Protein AF-A0ABD5DD85-F1 (afdb_monomer_lite)

Foldseek 3Di:
DQDDDPPPVVLCVLCVPPDPLLSLLLVLLLVVCRVVVDAAAPPLVSSCVSSVPDDPVSSVSNVVSLVPQWDQDPGHTDGPVSNVSSVVVVVD

Sequence (92 aa):
MYKYLHHISDFMVATAHLSPVEECFYRRALDFYSLNEKPLPKETQSVFRRLRANTQEERDAVLIVLQEFFVEEEDGFHNKRCDSEIAAYQKV

Radius of gyration: 12.93 Å; chains: 1; bounding box: 28×28×32 Å

Organism: Acinetobacter baumannii (NCBI:txid470)

pLDDT: mean 87.66, std 10.58, range [51.31, 97.25]

Secondary structure (DSSP, 8-state):
-------HHHHHHHHTTS-HHHHHHHHHHHHHHHHHTSPBPS-HHHHHHHHT--SHHHHHHHHHHHHHH-EEETTEEE-HHHHHHHHHHHT-

Structure (mmCIF, N/CA/C/O backbone):
data_AF-A0ABD5DD85-F1
#
_entry.id   AF-A0ABD5DD85-F1
#
loop_
_atom_site.group_PDB
_atom_site.id
_atom_site.type_symbol
_atom_site.label_atom_id
_atom_site.label_alt_id
_atom_site.label_comp_id
_atom_site.label_asym_id
_atom_site.label_entity_id
_atom_site.label_seq_id
_atom_site.pdbx_PDB_ins_code
_atom_site.Cartn_x
_atom_site.Cartn_y
_atom_site.Cartn_z
_atom_site.occupancy
_atom_site.B_iso_or_equiv
_atom_site.auth_seq_id
_atom_site.auth_comp_id
_atom_site.auth_asym_id
_atom_site.auth_atom_id
_atom_site.pdbx_PDB_model_num
ATOM 1 N N . MET A 1 1 ? 18.248 -11.712 -4.240 1.00 52.53 1 MET A N 1
ATOM 2 C CA . MET A 1 1 ? 17.825 -10.669 -3.283 1.00 52.53 1 MET A CA 1
ATOM 3 C C . MET A 1 1 ? 17.498 -9.442 -4.103 1.00 52.53 1 MET A C 1
ATOM 5 O O . MET A 1 1 ? 18.414 -8.726 -4.504 1.00 52.53 1 MET A O 1
ATOM 9 N N . TYR A 1 2 ? 16.214 -9.272 -4.416 1.00 55.84 2 TYR A N 1
ATOM 10 C CA . TYR A 1 2 ? 15.692 -8.079 -5.066 1.00 55.84 2 TYR A CA 1
ATOM 11 C C . TYR A 1 2 ? 16.144 -6.827 -4.293 1.00 55.84 2 TYR A C 1
ATOM 13 O O . TYR A 1 2 ? 16.014 -6.754 -3.068 1.00 55.84 2 TYR A O 1
ATOM 21 N N . LYS A 1 3 ? 16.770 -5.868 -4.984 1.00 56.56 3 LYS A N 1
ATOM 22 C CA . LYS A 1 3 ? 17.193 -4.598 -4.380 1.00 56.56 3 LYS A CA 1
ATOM 23 C C . LYS A 1 3 ? 16.021 -3.631 -4.488 1.00 56.56 3 LYS A C 1
ATOM 25 O O . LYS A 1 3 ? 15.813 -3.051 -5.546 1.00 56.56 3 LYS A O 1
ATOM 30 N N . TYR A 1 4 ? 15.298 -3.448 -3.387 1.00 61.91 4 TYR A N 1
ATOM 31 C CA . TYR A 1 4 ? 14.315 -2.377 -3.268 1.00 61.91 4 TYR A CA 1
ATOM 32 C C . TYR A 1 4 ? 15.009 -1.028 -3.494 1.00 61.91 4 TYR A C 1
ATOM 34 O O . TYR A 1 4 ? 15.807 -0.574 -2.667 1.00 61.91 4 TYR A O 1
ATOM 42 N N . LEU A 1 5 ? 14.747 -0.412 -4.644 1.00 67.88 5 LEU A N 1
ATOM 43 C CA . LEU A 1 5 ? 15.158 0.953 -4.927 1.00 67.88 5 LEU A CA 1
ATOM 44 C C . LEU A 1 5 ? 14.073 1.867 -4.374 1.00 67.88 5 LEU A C 1
ATOM 46 O O . LEU A 1 5 ? 12.948 1.893 -4.862 1.00 67.88 5 LEU A O 1
ATOM 50 N N . HIS A 1 6 ? 14.398 2.612 -3.321 1.00 69.69 6 HIS A N 1
ATOM 51 C CA . HIS A 1 6 ? 13.472 3.608 -2.804 1.00 69.69 6 HIS A CA 1
ATOM 52 C C . HIS A 1 6 ? 13.586 4.878 -3.647 1.00 69.69 6 HIS A C 1
ATOM 54 O O . HIS A 1 6 ? 14.510 5.673 -3.480 1.00 69.69 6 HIS A O 1
ATOM 60 N N . HIS A 1 7 ? 12.660 5.058 -4.587 1.00 78.88 7 HIS A N 1
ATOM 61 C CA . HIS A 1 7 ? 12.584 6.270 -5.399 1.00 78.88 7 HIS A CA 1
ATOM 62 C C . HIS A 1 7 ? 11.927 7.383 -4.582 1.00 78.88 7 HIS A C 1
ATOM 64 O O . HIS A 1 7 ? 10.720 7.600 -4.662 1.00 78.88 7 HIS A O 1
ATOM 70 N N . ILE A 1 8 ? 12.737 8.060 -3.762 1.00 82.06 8 ILE A N 1
ATOM 71 C CA . ILE A 1 8 ? 12.278 9.062 -2.788 1.00 82.06 8 ILE A CA 1
ATOM 72 C C . ILE A 1 8 ? 11.401 10.130 -3.451 1.00 82.06 8 ILE A C 1
ATOM 74 O O . ILE A 1 8 ? 10.345 10.450 -2.921 1.00 82.06 8 ILE A O 1
ATOM 78 N N . SER A 1 9 ? 11.798 10.654 -4.613 1.00 85.31 9 SER A N 1
ATOM 79 C CA . SER A 1 9 ? 11.035 11.696 -5.312 1.00 85.31 9 SER A CA 1
ATOM 80 C C . SER A 1 9 ? 9.650 11.219 -5.749 1.00 85.31 9 SER A C 1
ATOM 82 O O . SER A 1 9 ? 8.666 11.890 -5.455 1.00 85.31 9 SER A O 1
ATOM 84 N N 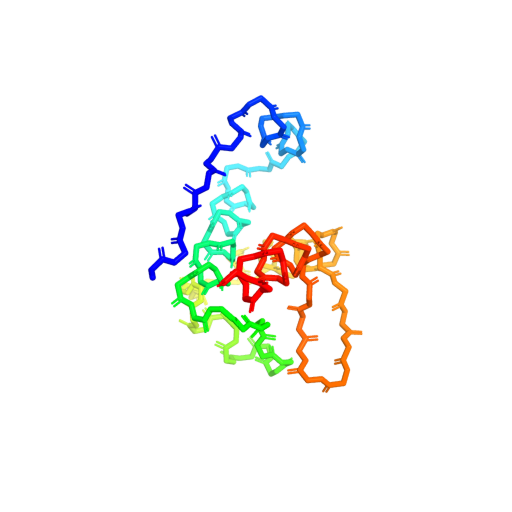. ASP A 1 10 ? 9.561 10.049 -6.386 1.00 84.12 10 ASP A N 1
ATOM 85 C CA . ASP A 1 10 ? 8.278 9.479 -6.816 1.00 84.12 10 ASP A CA 1
ATOM 86 C C . ASP A 1 10 ? 7.379 9.187 -5.616 1.00 84.12 10 ASP A C 1
ATOM 88 O O . ASP A 1 10 ? 6.182 9.451 -5.660 1.00 84.12 10 ASP A O 1
ATOM 92 N N . PHE A 1 11 ? 7.968 8.655 -4.540 1.00 86.38 11 PHE A N 1
ATOM 93 C CA . PHE A 1 11 ? 7.258 8.355 -3.304 1.00 86.38 11 PHE A CA 1
ATOM 94 C C . PHE A 1 11 ? 6.646 9.627 -2.715 1.00 86.38 11 PHE A C 1
ATOM 96 O O . PHE A 1 11 ? 5.440 9.671 -2.523 1.00 86.38 11 PHE A O 1
ATOM 103 N N . MET A 1 12 ? 7.448 10.679 -2.526 1.00 89.31 12 MET A N 1
ATOM 104 C CA . MET A 1 12 ? 6.977 11.950 -1.963 1.00 89.31 12 MET A CA 1
ATOM 105 C C . MET A 1 12 ? 5.874 12.597 -2.806 1.00 89.31 12 MET A C 1
ATOM 107 O O . MET A 1 12 ? 4.954 13.189 -2.256 1.00 89.31 12 MET A O 1
ATOM 111 N N . VAL A 1 13 ? 5.959 12.505 -4.138 1.00 91.19 13 VAL A N 1
ATOM 112 C CA . VAL A 1 13 ? 4.918 13.038 -5.031 1.00 91.19 13 VAL A CA 1
ATOM 113 C C . VAL A 1 13 ? 3.638 12.208 -4.940 1.00 91.19 13 VAL A C 1
ATOM 115 O O . VAL A 1 13 ? 2.553 12.778 -4.889 1.00 91.19 13 VAL A O 1
ATOM 118 N N . ALA A 1 14 ? 3.757 10.879 -4.900 1.00 88.62 14 ALA A N 1
ATOM 119 C CA . ALA A 1 14 ? 2.615 9.971 -4.844 1.00 88.62 14 ALA A CA 1
ATOM 120 C C . ALA A 1 14 ? 1.901 9.961 -3.483 1.00 88.62 14 ALA A C 1
ATOM 122 O O . ALA A 1 14 ? 0.734 9.590 -3.436 1.00 88.62 14 ALA A O 1
ATOM 123 N N . THR A 1 15 ? 2.577 10.341 -2.392 1.00 93.69 15 THR A N 1
ATOM 124 C CA . THR A 1 15 ? 2.009 10.320 -1.032 1.00 93.69 15 THR A CA 1
ATOM 125 C C . THR A 1 15 ? 1.679 11.700 -0.473 1.00 93.69 15 THR A C 1
ATOM 127 O O . THR A 1 15 ? 1.207 11.791 0.653 1.00 93.69 15 THR A O 1
ATOM 130 N N . ALA A 1 16 ? 1.882 12.779 -1.236 1.00 94.06 16 ALA A N 1
ATOM 131 C CA . ALA A 1 16 ? 1.748 14.153 -0.742 1.00 94.06 16 ALA A CA 1
ATOM 132 C C . ALA A 1 16 ? 0.363 14.497 -0.157 1.00 94.06 16 ALA A C 1
ATOM 134 O O . ALA A 1 16 ? 0.256 15.391 0.681 1.00 94.06 16 ALA A O 1
ATOM 135 N N . HIS A 1 17 ? -0.697 13.828 -0.617 1.00 94.94 17 HIS A N 1
ATOM 136 C CA . HIS A 1 17 ? -2.073 14.008 -0.139 1.00 94.94 17 HIS A CA 1
ATOM 137 C C . HIS A 1 17 ? -2.468 13.050 0.988 1.00 94.94 17 HIS A C 1
ATOM 139 O O . HIS A 1 17 ? -3.546 13.216 1.557 1.00 94.94 17 HIS A O 1
ATOM 145 N N . LEU A 1 18 ? -1.627 12.065 1.304 1.00 96.25 18 LEU A N 1
ATOM 146 C CA . LEU A 1 18 ? -1.899 11.091 2.350 1.00 96.25 18 LEU A CA 1
ATOM 147 C C . LEU A 1 18 ? -1.661 11.698 3.733 1.00 96.25 18 LEU A C 1
ATOM 149 O O . LEU A 1 18 ? -0.741 12.485 3.965 1.00 96.25 18 LEU A O 1
ATOM 153 N N . SER A 1 19 ? -2.469 11.272 4.693 1.00 97.06 19 SER A N 1
ATOM 154 C CA . SER A 1 19 ? -2.166 11.448 6.106 1.00 97.06 19 SER A CA 1
ATOM 155 C C . SER A 1 19 ? -0.910 10.649 6.491 1.00 97.06 19 SER A C 1
ATOM 157 O O . SER A 1 19 ? -0.576 9.646 5.852 1.00 97.06 19 SER A O 1
ATOM 159 N N . PRO A 1 20 ? -0.228 11.008 7.596 1.00 96.50 20 PRO A N 1
ATOM 160 C CA . PRO A 1 20 ? 0.929 10.247 8.071 1.00 96.50 20 PRO A CA 1
ATOM 161 C C . PRO A 1 20 ? 0.631 8.761 8.331 1.00 96.50 20 PRO A C 1
ATOM 163 O O . PRO A 1 20 ? 1.518 7.914 8.213 1.00 96.50 20 PRO A O 1
ATOM 166 N N . VAL A 1 21 ? -0.614 8.434 8.694 1.00 97.06 21 VAL A N 1
ATOM 167 C CA . VAL A 1 21 ? -1.051 7.058 8.953 1.00 97.06 21 VAL A CA 1
ATOM 168 C C . VAL A 1 21 ? -1.194 6.288 7.639 1.00 97.06 21 VAL A C 1
ATOM 170 O O . VAL A 1 21 ? -0.649 5.192 7.516 1.00 97.06 21 VAL A O 1
ATOM 173 N N . GLU A 1 22 ? -1.851 6.871 6.636 1.00 97.25 22 GLU A N 1
ATOM 174 C CA . GLU A 1 22 ? -1.974 6.282 5.295 1.00 97.25 22 GLU A CA 1
ATOM 175 C C . GLU A 1 22 ? -0.603 6.108 4.634 1.00 97.25 22 GLU A C 1
ATOM 177 O O . GLU A 1 22 ? -0.291 5.018 4.156 1.00 97.25 22 GLU A O 1
ATOM 182 N N . GLU A 1 23 ? 0.268 7.122 4.687 1.00 96.00 23 GLU A N 1
ATOM 183 C CA . GLU A 1 23 ? 1.629 7.020 4.147 1.00 96.00 23 GLU A CA 1
ATOM 184 C C . GLU A 1 23 ? 2.418 5.877 4.812 1.00 96.00 23 GLU A C 1
ATOM 186 O O . GLU A 1 23 ? 3.108 5.104 4.138 1.00 96.00 23 GLU A O 1
ATOM 191 N N . CYS A 1 24 ? 2.277 5.711 6.132 1.00 95.62 24 CYS A N 1
ATOM 192 C CA . CYS A 1 24 ? 2.895 4.614 6.874 1.00 95.62 24 CYS A CA 1
ATOM 193 C C . CYS A 1 24 ? 2.411 3.241 6.380 1.00 95.62 24 CYS A C 1
ATOM 195 O O . CYS A 1 24 ? 3.225 2.333 6.173 1.00 95.62 24 CYS A O 1
ATOM 197 N N . PHE A 1 25 ? 1.106 3.073 6.153 1.00 96.44 25 PHE A N 1
ATOM 198 C CA . PHE A 1 25 ? 0.561 1.812 5.648 1.00 96.44 25 PHE A CA 1
ATOM 199 C C . PHE A 1 25 ? 0.911 1.558 4.187 1.00 96.44 25 PHE A C 1
ATOM 201 O O . PHE A 1 25 ? 1.224 0.415 3.850 1.00 96.44 25 PHE A O 1
ATOM 208 N N . TYR A 1 26 ? 0.965 2.595 3.351 1.00 95.19 26 TYR A N 1
ATOM 209 C CA . TYR A 1 26 ? 1.476 2.479 1.990 1.00 95.19 26 TYR A CA 1
ATOM 210 C C . TYR A 1 26 ? 2.929 2.011 1.981 1.00 95.19 26 TYR A C 1
ATOM 212 O O . TYR A 1 26 ? 3.263 1.039 1.301 1.00 95.19 26 TYR A O 1
ATOM 220 N N . ARG A 1 27 ? 3.784 2.602 2.824 1.00 92.25 27 ARG A N 1
ATOM 221 C CA . ARG A 1 27 ? 5.167 2.143 2.976 1.00 92.25 27 ARG A CA 1
ATOM 222 C C . ARG A 1 27 ? 5.241 0.677 3.407 1.00 92.25 27 ARG A C 1
ATOM 224 O O . ARG A 1 27 ? 5.940 -0.102 2.766 1.00 92.25 27 ARG A O 1
ATOM 231 N N . ARG A 1 28 ? 4.503 0.281 4.451 1.00 93.94 28 ARG A N 1
ATOM 232 C CA . ARG A 1 28 ? 4.489 -1.116 4.929 1.00 93.94 28 ARG A CA 1
ATOM 233 C C . ARG A 1 28 ? 3.997 -2.091 3.864 1.00 93.94 28 ARG A C 1
ATOM 235 O O . ARG A 1 28 ? 4.494 -3.213 3.802 1.00 93.94 28 ARG A O 1
ATOM 242 N N . ALA A 1 29 ? 3.026 -1.682 3.053 1.00 93.44 29 ALA A N 1
ATOM 243 C CA . ALA A 1 29 ? 2.500 -2.483 1.960 1.00 93.44 29 ALA A CA 1
ATOM 244 C C . ALA A 1 29 ? 3.573 -2.740 0.892 1.00 93.44 29 ALA A C 1
ATOM 246 O O . ALA A 1 29 ? 3.788 -3.893 0.520 1.00 93.44 29 ALA A O 1
ATOM 24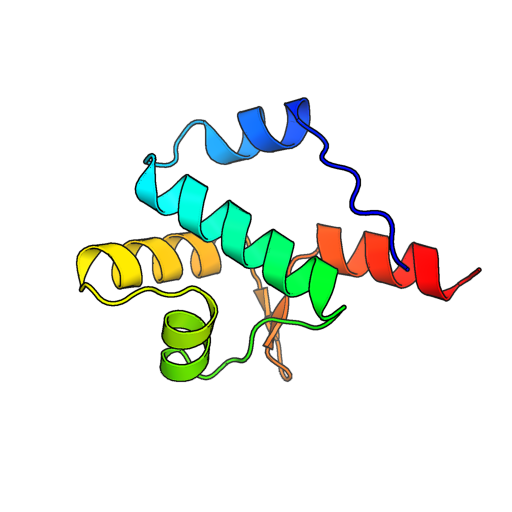7 N N . LEU A 1 30 ? 4.310 -1.702 0.478 1.00 91.38 30 LEU A N 1
ATOM 248 C CA . LEU A 1 30 ? 5.440 -1.838 -0.449 1.00 91.38 30 LEU A CA 1
ATOM 249 C C . LEU A 1 30 ? 6.574 -2.694 0.130 1.00 91.38 30 LEU A C 1
ATOM 251 O O . LEU A 1 30 ? 7.123 -3.542 -0.576 1.00 91.38 30 LEU A O 1
ATOM 255 N N . ASP A 1 31 ? 6.912 -2.507 1.409 1.00 89.31 31 ASP A N 1
ATOM 256 C CA . ASP A 1 31 ? 7.952 -3.290 2.086 1.00 89.31 31 ASP A CA 1
ATOM 257 C C . ASP A 1 31 ? 7.566 -4.775 2.154 1.00 89.31 31 ASP A C 1
ATOM 259 O O . ASP A 1 31 ? 8.388 -5.649 1.874 1.00 89.31 31 ASP A O 1
ATOM 263 N N . PHE A 1 32 ? 6.302 -5.077 2.475 1.00 90.19 32 PHE A N 1
ATOM 264 C CA . PHE A 1 32 ? 5.784 -6.445 2.458 1.00 90.19 32 PHE A CA 1
ATOM 265 C C . PHE A 1 32 ? 5.897 -7.057 1.060 1.00 90.19 32 PHE A C 1
ATOM 267 O O . PHE A 1 32 ? 6.393 -8.178 0.928 1.00 90.19 32 PHE A O 1
ATOM 274 N N . TYR A 1 33 ? 5.465 -6.324 0.034 1.00 89.00 33 TYR A N 1
ATOM 275 C CA . TYR A 1 33 ? 5.508 -6.775 -1.355 1.00 89.00 33 TYR A CA 1
ATOM 276 C C . TYR A 1 33 ? 6.939 -7.084 -1.795 1.00 89.00 33 TYR A C 1
ATOM 278 O O . TYR A 1 33 ? 7.213 -8.140 -2.354 1.00 89.00 33 TYR A O 1
ATOM 286 N N . SER A 1 34 ? 7.866 -6.184 -1.470 1.00 84.62 34 SER A N 1
ATOM 287 C CA . SER A 1 34 ? 9.278 -6.289 -1.844 1.00 84.62 34 SER A CA 1
ATOM 288 C C . SER A 1 34 ? 9.992 -7.419 -1.105 1.00 84.62 34 SER A C 1
ATOM 290 O O . SER A 1 34 ? 10.860 -8.071 -1.674 1.00 84.62 34 SER A O 1
ATOM 292 N N . LEU A 1 35 ? 9.631 -7.669 0.159 1.00 86.44 35 LEU A N 1
ATOM 293 C CA . LEU A 1 35 ? 10.207 -8.748 0.964 1.00 86.44 35 LEU A CA 1
ATOM 294 C C . LEU A 1 35 ? 9.717 -10.132 0.523 1.00 86.44 35 LEU A C 1
ATOM 296 O O . LEU A 1 35 ? 10.481 -11.093 0.556 1.00 86.44 35 LEU A O 1
ATOM 300 N N . ASN A 1 36 ? 8.433 -10.245 0.178 1.00 86.81 36 ASN A N 1
ATOM 301 C CA . ASN A 1 36 ? 7.814 -11.527 -0.162 1.00 86.81 36 ASN A CA 1
ATOM 302 C C . ASN A 1 36 ? 7.815 -11.810 -1.667 1.00 86.81 36 ASN A C 1
ATOM 304 O O . ASN A 1 36 ? 7.503 -12.938 -2.045 1.00 86.81 36 ASN A O 1
ATOM 308 N N . GLU A 1 37 ? 8.130 -10.805 -2.490 1.00 88.00 37 GLU A N 1
ATOM 309 C CA . GLU A 1 37 ? 8.035 -10.829 -3.956 1.00 88.00 37 GLU A CA 1
ATOM 310 C C . GLU A 1 37 ? 6.665 -11.353 -4.433 1.00 88.00 37 GLU A C 1
ATOM 312 O O . GLU A 1 37 ? 6.565 -12.109 -5.399 1.00 88.00 37 GLU A O 1
ATOM 317 N N . LYS A 1 38 ? 5.605 -11.011 -3.688 1.00 86.75 38 LYS A N 1
ATOM 318 C CA . LYS A 1 38 ? 4.244 -11.537 -3.853 1.00 86.75 38 LYS A CA 1
ATOM 319 C C . LYS A 1 38 ? 3.193 -10.478 -3.524 1.00 86.75 38 LYS A C 1
ATOM 321 O O . LYS A 1 38 ? 3.446 -9.657 -2.633 1.00 86.75 38 LYS A O 1
ATOM 326 N N . PRO A 1 39 ? 2.005 -10.558 -4.151 1.00 90.75 39 PRO A N 1
ATOM 327 C CA . PRO A 1 39 ? 0.895 -9.672 -3.847 1.00 90.75 39 PRO A CA 1
ATOM 328 C C . PRO A 1 39 ? 0.421 -9.792 -2.402 1.00 90.75 39 PRO A C 1
ATOM 330 O O . PRO A 1 39 ? 0.605 -10.810 -1.721 1.00 90.75 39 PRO A O 1
ATOM 333 N N . LEU A 1 40 ? -0.204 -8.720 -1.918 1.00 90.88 40 LEU A N 1
ATOM 334 C CA . LEU A 1 40 ? -0.897 -8.750 -0.634 1.00 90.88 40 LEU A CA 1
ATOM 335 C C . LEU A 1 40 ? -2.124 -9.667 -0.762 1.00 90.88 40 LEU A C 1
ATOM 337 O O . LEU A 1 40 ? -2.813 -9.619 -1.771 1.00 90.88 40 LEU A O 1
ATOM 341 N N . PRO A 1 41 ? -2.440 -10.509 0.230 1.00 88.44 41 PRO A N 1
ATOM 342 C CA . PRO A 1 41 ? -3.570 -11.432 0.119 1.00 88.44 41 PRO A CA 1
ATOM 343 C C . PRO A 1 41 ? -4.910 -10.688 0.036 1.00 88.44 41 PRO A C 1
ATOM 345 O O . PRO A 1 41 ? -5.072 -9.648 0.659 1.00 88.44 41 PRO A O 1
ATOM 348 N N . LYS A 1 42 ? -5.909 -11.257 -0.647 1.00 83.44 42 LYS A N 1
ATOM 349 C CA . LYS A 1 42 ? -7.274 -10.692 -0.703 1.00 83.44 42 LYS A CA 1
ATOM 350 C C . LYS A 1 42 ? -7.982 -10.613 0.643 1.00 83.44 42 LYS A C 1
ATOM 352 O O . LYS A 1 42 ? -8.799 -9.728 0.879 1.00 83.44 42 LYS A O 1
ATOM 357 N N . GLU A 1 43 ? -7.703 -11.563 1.531 1.00 78.31 43 GLU A N 1
ATOM 358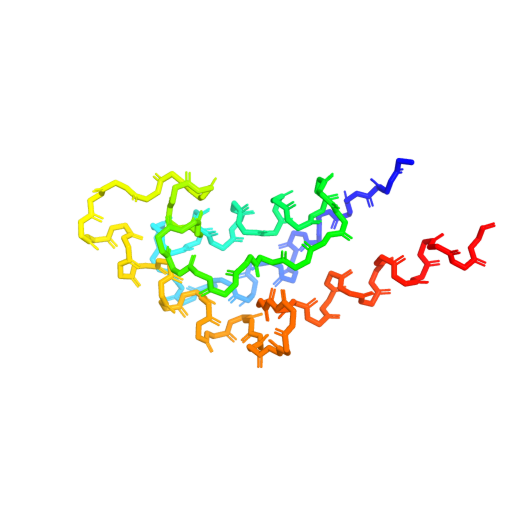 C CA . GLU A 1 43 ? -8.345 -11.604 2.839 1.00 78.31 43 GLU A CA 1
ATOM 359 C C . GLU A 1 43 ? -7.938 -10.379 3.662 1.00 78.31 43 GLU A C 1
ATOM 361 O O . GLU A 1 43 ? -6.837 -10.313 4.210 1.00 78.31 43 GLU A O 1
ATOM 366 N N . THR A 1 44 ? -8.846 -9.416 3.800 1.00 69.62 44 THR A N 1
ATOM 367 C CA . THR A 1 44 ? -8.595 -8.132 4.470 1.00 69.62 44 THR A CA 1
ATOM 368 C C . THR A 1 44 ? -8.128 -8.316 5.915 1.00 69.62 44 THR A C 1
ATOM 370 O O . THR A 1 44 ? -7.224 -7.611 6.353 1.00 69.62 44 THR A O 1
ATOM 373 N N . GLN A 1 45 ? -8.625 -9.328 6.644 1.00 75.56 45 GLN A N 1
ATOM 374 C CA . GLN A 1 45 ? -8.078 -9.684 7.967 1.00 75.56 45 GLN A CA 1
ATOM 375 C C . GLN A 1 45 ? -6.600 -10.106 7.913 1.00 75.56 45 GLN A C 1
ATOM 377 O O . GLN A 1 45 ? -5.818 -9.738 8.794 1.00 75.56 45 GLN A O 1
ATOM 382 N N . SER A 1 46 ? -6.205 -10.863 6.886 1.00 80.81 46 SER A N 1
ATOM 383 C CA . SER A 1 46 ? -4.814 -11.263 6.654 1.00 80.81 46 SER A CA 1
ATOM 384 C C . SER A 1 46 ? -3.954 -10.041 6.331 1.00 80.81 46 SER A C 1
ATOM 386 O O . SER A 1 46 ? -2.858 -9.909 6.879 1.00 80.81 46 SER A O 1
ATOM 388 N N . VAL A 1 47 ? -4.466 -9.103 5.527 1.00 88.06 47 VAL A N 1
ATOM 389 C CA . VAL A 1 47 ? -3.770 -7.847 5.201 1.00 88.06 47 VAL A CA 1
ATOM 390 C C . VAL A 1 47 ? -3.589 -6.971 6.432 1.00 88.06 47 VAL A C 1
ATOM 392 O O . VAL A 1 47 ? -2.459 -6.592 6.736 1.00 88.06 47 VAL A O 1
ATOM 395 N N . PHE A 1 48 ? -4.649 -6.707 7.199 1.00 93.12 48 PHE A N 1
ATOM 396 C CA . PHE A 1 48 ? -4.560 -5.885 8.408 1.00 93.12 48 PHE A CA 1
ATOM 397 C C . PHE A 1 48 ? -3.551 -6.457 9.401 1.00 93.12 48 PHE A C 1
ATOM 399 O O . PHE A 1 48 ? -2.707 -5.729 9.922 1.00 93.12 48 PHE A O 1
ATOM 406 N N . ARG A 1 49 ? -3.557 -7.779 9.604 1.00 90.88 49 ARG A N 1
ATOM 407 C CA . ARG A 1 49 ? -2.583 -8.441 10.477 1.00 90.88 49 ARG A CA 1
ATOM 408 C C . ARG A 1 49 ? -1.150 -8.312 9.951 1.00 90.88 49 ARG A C 1
ATOM 410 O O . ARG A 1 49 ? -0.243 -8.054 10.740 1.00 90.88 49 ARG A O 1
ATOM 417 N N . ARG A 1 50 ? -0.934 -8.476 8.642 1.00 90.19 50 ARG A N 1
ATOM 418 C CA . ARG A 1 50 ? 0.395 -8.368 8.005 1.00 90.19 50 ARG A CA 1
ATOM 419 C C . ARG A 1 50 ? 0.944 -6.946 8.057 1.00 90.19 50 ARG A C 1
ATOM 421 O O . ARG A 1 50 ? 2.121 -6.765 8.357 1.00 90.19 50 ARG A O 1
ATOM 428 N N . LEU A 1 51 ? 0.084 -5.954 7.840 1.00 93.25 51 LEU A N 1
ATOM 429 C CA . LEU A 1 51 ? 0.434 -4.535 7.905 1.00 93.25 51 LEU A CA 1
ATOM 430 C C . LEU A 1 51 ? 0.407 -3.971 9.333 1.00 93.25 51 LEU A C 1
ATOM 432 O O . LEU A 1 51 ? 0.819 -2.831 9.548 1.00 93.25 51 LEU A O 1
ATOM 436 N N . ARG A 1 52 ? 0.012 -4.786 10.321 1.00 93.81 52 ARG A N 1
ATOM 437 C CA . ARG A 1 52 ? -0.087 -4.438 11.749 1.00 93.81 52 ARG A CA 1
ATOM 438 C C . ARG A 1 52 ? -1.082 -3.300 12.020 1.00 93.81 52 ARG A C 1
ATOM 440 O O . ARG A 1 52 ? -0.803 -2.442 12.851 1.00 93.81 52 ARG A O 1
ATOM 447 N N . ALA A 1 53 ? -2.211 -3.304 11.316 1.00 95.38 53 ALA A N 1
ATOM 448 C CA . ALA A 1 53 ? -3.350 -2.420 11.548 1.00 95.38 53 ALA A CA 1
ATOM 449 C C . ALA A 1 53 ? -4.291 -3.038 12.599 1.00 95.38 53 ALA A C 1
ATOM 451 O O . ALA A 1 53 ? -5.042 -3.980 12.326 1.00 95.38 53 ALA A O 1
ATOM 452 N N . ASN A 1 54 ? -4.216 -2.534 13.826 1.00 93.88 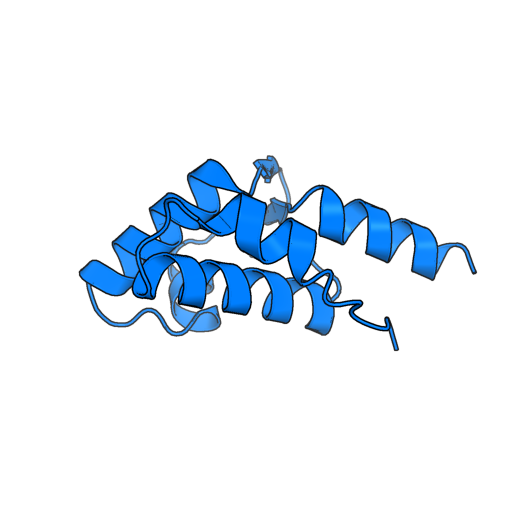54 ASN A N 1
ATOM 453 C CA . ASN A 1 54 ? -4.930 -3.045 14.992 1.00 93.88 54 ASN A CA 1
ATOM 454 C C . ASN A 1 54 ? -6.151 -2.192 15.354 1.00 93.88 54 ASN A C 1
ATOM 456 O O . ASN A 1 54 ? -7.147 -2.752 15.816 1.00 93.88 54 ASN A O 1
ATOM 460 N N . THR A 1 55 ? -6.092 -0.875 15.145 1.00 95.81 55 THR A N 1
ATOM 461 C CA . THR A 1 55 ? -7.211 0.044 15.413 1.00 95.81 55 THR A CA 1
ATOM 462 C C . THR A 1 55 ? -8.136 0.179 14.201 1.00 95.81 55 THR A C 1
ATOM 464 O O . THR A 1 55 ? -7.793 -0.238 13.096 1.00 95.81 55 THR A O 1
ATOM 467 N N . GLN A 1 56 ? -9.333 0.743 14.397 1.00 94.81 56 GLN A N 1
ATOM 468 C CA . GLN A 1 56 ? -10.245 1.010 13.279 1.00 94.81 56 GLN A CA 1
ATOM 469 C C . GLN A 1 56 ? -9.656 2.048 12.314 1.00 94.81 56 GLN A C 1
ATOM 471 O O . GLN A 1 56 ? -9.623 1.799 11.118 1.00 94.81 56 GLN A O 1
ATOM 476 N N . GLU A 1 57 ? -9.096 3.136 12.846 1.00 96.00 57 GLU A N 1
ATOM 477 C CA . GLU A 1 57 ? -8.415 4.181 12.068 1.00 96.00 57 GLU A CA 1
ATOM 478 C C . GLU A 1 57 ? -7.287 3.610 11.195 1.00 96.00 57 GLU A C 1
ATOM 480 O O . GLU A 1 57 ? -7.185 3.915 10.011 1.00 96.00 57 GLU A O 1
ATOM 485 N N . GLU A 1 58 ? -6.473 2.709 11.752 1.00 96.69 58 GLU A N 1
ATOM 486 C CA . GLU A 1 58 ? -5.403 2.045 11.007 1.00 96.69 58 GLU A CA 1
ATOM 487 C C . GLU A 1 58 ? -5.941 1.145 9.886 1.00 96.69 58 GLU A C 1
ATOM 489 O O . GLU A 1 58 ? -5.342 1.052 8.816 1.00 96.69 58 GLU A O 1
ATOM 494 N N . ARG A 1 59 ? -7.067 0.460 10.117 1.00 95.31 59 ARG A N 1
ATOM 495 C CA . ARG A 1 59 ? -7.700 -0.389 9.098 1.00 95.31 59 ARG A CA 1
ATOM 496 C C . ARG A 1 59 ? -8.302 0.445 7.978 1.00 95.31 59 ARG A C 1
ATOM 498 O O . ARG A 1 59 ? -8.138 0.075 6.820 1.00 95.31 59 ARG A O 1
ATOM 505 N N . ASP A 1 60 ? -8.942 1.558 8.315 1.00 95.94 60 ASP A N 1
ATOM 506 C CA . ASP A 1 60 ? -9.509 2.484 7.336 1.00 95.94 60 ASP A CA 1
ATOM 507 C C . ASP A 1 60 ? -8.396 3.066 6.452 1.00 95.94 60 ASP A C 1
ATOM 509 O O . ASP A 1 60 ? -8.506 3.037 5.227 1.00 95.94 60 ASP A O 1
ATOM 513 N N . ALA A 1 61 ? -7.265 3.457 7.050 1.00 96.94 61 ALA A N 1
ATOM 514 C CA . ALA A 1 61 ? -6.083 3.899 6.312 1.00 96.94 61 ALA A CA 1
ATOM 515 C C . ALA A 1 61 ? -5.532 2.815 5.365 1.00 96.94 61 ALA A C 1
ATOM 517 O O . ALA A 1 61 ? -5.196 3.106 4.218 1.00 96.94 61 ALA A O 1
ATOM 518 N N . VAL A 1 62 ? -5.468 1.548 5.802 1.00 95.81 62 VAL A N 1
ATOM 519 C CA . VAL A 1 62 ? -5.082 0.433 4.916 1.00 95.81 62 VAL A CA 1
ATOM 520 C C . VAL A 1 62 ? -6.047 0.299 3.740 1.00 95.81 62 VAL A C 1
ATOM 522 O O . VAL A 1 62 ? -5.594 0.101 2.617 1.00 95.81 62 VAL A O 1
ATOM 525 N N . LEU A 1 63 ? -7.358 0.394 3.972 1.00 94.81 63 LEU A N 1
ATOM 526 C CA . LEU A 1 63 ? -8.352 0.278 2.903 1.00 94.81 63 LEU A CA 1
ATOM 527 C C . LEU A 1 63 ? -8.211 1.400 1.869 1.00 94.81 63 LEU A C 1
ATOM 529 O O . LEU A 1 63 ? -8.230 1.108 0.676 1.00 94.81 63 LEU A O 1
ATOM 533 N N . ILE A 1 64 ? -8.004 2.643 2.314 1.00 96.00 64 ILE A N 1
ATOM 534 C CA . ILE A 1 64 ? -7.762 3.796 1.432 1.00 96.00 64 ILE A CA 1
ATOM 535 C C . ILE A 1 64 ? -6.523 3.549 0.565 1.00 96.00 64 ILE A C 1
ATOM 537 O O . ILE A 1 64 ? -6.582 3.657 -0.659 1.00 96.00 64 ILE A O 1
ATOM 541 N N . VAL A 1 65 ? -5.421 3.117 1.183 1.00 95.75 65 VAL A N 1
ATOM 542 C CA . VAL A 1 65 ? -4.176 2.799 0.471 1.00 95.75 65 VAL A CA 1
ATOM 543 C C . VAL A 1 65 ? -4.367 1.673 -0.547 1.00 95.75 65 VAL A C 1
ATOM 545 O O . VAL A 1 65 ? -3.873 1.777 -1.669 1.00 95.75 65 VAL A O 1
ATOM 548 N N . LEU A 1 66 ? -5.054 0.589 -0.175 1.00 94.00 66 LEU A N 1
ATOM 549 C CA . LEU A 1 66 ? -5.322 -0.525 -1.089 1.00 94.00 66 LEU A CA 1
ATOM 550 C C . LEU A 1 66 ? -6.176 -0.077 -2.274 1.00 94.00 66 LEU A C 1
ATOM 552 O O . LEU A 1 66 ? -5.888 -0.459 -3.402 1.00 94.00 66 LEU A O 1
ATOM 556 N N . GLN A 1 67 ? -7.195 0.741 -2.022 1.00 94.50 67 GLN A N 1
ATOM 557 C CA . GLN A 1 67 ? -8.082 1.247 -3.061 1.00 94.50 67 GLN A CA 1
ATOM 558 C C . GLN A 1 67 ? -7.357 2.170 -4.049 1.00 94.50 67 GLN A C 1
ATOM 560 O O . GLN A 1 67 ? -7.682 2.168 -5.235 1.00 94.50 67 GLN A O 1
ATOM 565 N N . GLU A 1 68 ? -6.403 2.969 -3.572 1.00 94.88 68 GLU A N 1
ATOM 566 C CA . GLU A 1 68 ? -5.717 3.959 -4.400 1.00 94.88 68 GLU A CA 1
ATOM 567 C C . GLU A 1 68 ? -4.494 3.396 -5.139 1.00 94.88 68 GLU A C 1
ATOM 569 O O . GLU A 1 68 ? -4.305 3.662 -6.328 1.00 94.88 68 GLU A O 1
ATOM 574 N N . PHE A 1 69 ? -3.655 2.612 -4.456 1.00 94.44 69 PHE A N 1
ATOM 575 C CA . PHE A 1 69 ? -2.340 2.212 -4.974 1.00 94.44 69 PHE A CA 1
ATOM 576 C C . PHE A 1 69 ? -2.251 0.751 -5.412 1.00 94.44 69 PHE A C 1
ATOM 578 O O . PHE A 1 69 ? -1.216 0.344 -5.955 1.00 94.44 69 PHE A O 1
ATOM 585 N N . PHE A 1 70 ? -3.292 -0.045 -5.167 1.00 94.25 70 PHE A N 1
ATOM 586 C CA . PHE A 1 70 ? -3.309 -1.462 -5.499 1.00 94.25 70 PHE A CA 1
ATOM 587 C C . PHE A 1 70 ? -4.504 -1.823 -6.381 1.00 94.25 70 PHE A C 1
ATOM 589 O O . PHE A 1 70 ? -5.526 -1.144 -6.414 1.00 94.25 70 PHE A O 1
ATOM 596 N N . VAL A 1 71 ? -4.353 -2.912 -7.130 1.00 94.06 71 VAL A N 1
ATOM 597 C CA . VAL A 1 71 ? -5.408 -3.501 -7.956 1.00 94.06 71 VAL A CA 1
ATOM 598 C C . VAL A 1 71 ? -5.723 -4.878 -7.401 1.00 94.06 71 VAL A C 1
ATOM 600 O O . VAL A 1 71 ? -4.823 -5.694 -7.226 1.00 94.06 71 VAL A O 1
ATOM 603 N N . GLU A 1 72 ? -6.989 -5.134 -7.093 1.00 93.62 72 GLU A N 1
ATOM 604 C CA . GLU A 1 72 ? -7.432 -6.464 -6.686 1.00 93.62 72 GLU A CA 1
ATOM 605 C C . GLU A 1 72 ? -7.516 -7.385 -7.914 1.00 93.62 72 GLU A C 1
ATOM 607 O O . GLU A 1 72 ? -8.332 -7.171 -8.810 1.00 93.62 72 GLU A O 1
ATOM 612 N N . GLU A 1 73 ? -6.677 -8.417 -7.945 1.00 92.62 73 GLU A N 1
ATOM 613 C CA . GLU A 1 73 ? -6.626 -9.468 -8.969 1.00 92.62 73 GLU A CA 1
ATOM 614 C C . GLU A 1 73 ? -6.886 -10.840 -8.338 1.00 92.62 73 GLU A C 1
ATOM 616 O O . GLU A 1 73 ? -7.087 -10.936 -7.132 1.00 92.62 73 GLU A O 1
ATOM 621 N N . GLU A 1 74 ? -6.960 -11.926 -9.117 1.00 88.81 74 GLU A N 1
ATOM 622 C CA . GLU A 1 74 ? -7.378 -13.250 -8.619 1.00 88.81 74 GLU A CA 1
ATOM 623 C C . GLU A 1 74 ? -6.616 -13.720 -7.368 1.00 88.81 74 GLU A C 1
ATOM 625 O O . GLU A 1 74 ? -7.260 -14.183 -6.421 1.00 88.81 74 GLU A O 1
ATOM 630 N N . ASP A 1 75 ? -5.303 -13.514 -7.323 1.00 89.56 75 ASP A N 1
ATOM 631 C CA . ASP A 1 75 ? -4.370 -13.977 -6.294 1.00 89.56 75 ASP A CA 1
ATOM 632 C C . ASP A 1 75 ? -4.043 -12.951 -5.194 1.00 89.56 75 ASP A C 1
ATOM 634 O O . ASP A 1 75 ? -3.454 -13.324 -4.173 1.00 89.56 75 ASP A O 1
ATOM 638 N N . GLY A 1 76 ? -4.472 -11.691 -5.320 1.00 91.81 76 GLY A N 1
ATOM 639 C CA . GLY A 1 76 ? -4.212 -10.683 -4.294 1.00 91.81 76 GLY A CA 1
ATOM 640 C C . GLY A 1 76 ? -4.397 -9.234 -4.733 1.00 91.81 76 GLY A C 1
ATOM 641 O O . GLY A 1 76 ? -4.996 -8.936 -5.757 1.00 91.81 76 GLY A O 1
ATOM 642 N N . PHE A 1 77 ? -3.876 -8.317 -3.924 1.00 94.19 77 PHE A N 1
ATOM 643 C CA . PHE A 1 77 ? -3.730 -6.904 -4.242 1.00 94.19 77 PHE A CA 1
ATOM 644 C C . PHE A 1 77 ? -2.342 -6.658 -4.827 1.00 94.19 77 PHE A C 1
ATOM 646 O O . PHE A 1 77 ? -1.326 -6.831 -4.144 1.00 94.19 77 PHE A O 1
ATOM 653 N N . HIS A 1 78 ? -2.332 -6.218 -6.078 1.00 94.19 78 HIS A N 1
ATOM 654 C CA . HIS A 1 78 ? -1.158 -5.991 -6.902 1.00 94.19 78 HIS A CA 1
ATOM 655 C C . HIS A 1 78 ? -0.756 -4.529 -6.923 1.00 94.19 78 HIS A C 1
ATOM 657 O O . HIS A 1 78 ? -1.599 -3.643 -7.061 1.00 94.19 78 HIS A O 1
ATOM 663 N N . ASN A 1 79 ? 0.546 -4.267 -6.842 1.00 93.56 79 ASN A N 1
ATOM 664 C CA . ASN A 1 79 ? 1.088 -2.947 -7.122 1.00 93.56 79 ASN A CA 1
ATOM 665 C C . ASN A 1 79 ? 1.857 -3.000 -8.441 1.00 93.56 79 ASN A C 1
ATOM 667 O O . ASN A 1 79 ? 2.920 -3.612 -8.524 1.00 93.56 79 ASN A O 1
ATOM 671 N N . LYS A 1 80 ? 1.342 -2.297 -9.458 1.00 89.88 80 LYS A N 1
ATOM 672 C CA . LYS A 1 80 ? 1.885 -2.314 -10.829 1.00 89.88 80 LYS A CA 1
ATOM 673 C C . LYS A 1 80 ? 3.388 -2.056 -10.892 1.00 89.88 80 LYS A C 1
ATOM 675 O O . LYS A 1 80 ? 4.086 -2.642 -11.720 1.00 89.88 80 LYS A O 1
ATOM 680 N N . ARG A 1 81 ? 3.882 -1.150 -10.045 1.00 86.56 81 ARG A N 1
ATOM 681 C CA . ARG A 1 81 ? 5.302 -0.814 -9.979 1.00 86.56 81 ARG A CA 1
ATOM 682 C C . ARG A 1 81 ? 6.097 -1.980 -9.399 1.00 86.56 81 ARG A C 1
ATOM 684 O O . ARG A 1 81 ? 7.040 -2.418 -10.049 1.00 86.56 81 ARG A O 1
ATOM 691 N N . CYS A 1 82 ? 5.692 -2.510 -8.245 1.00 88.12 82 CYS A N 1
ATOM 692 C CA . CYS A 1 82 ? 6.344 -3.675 -7.646 1.00 88.12 82 CYS A CA 1
ATOM 693 C C . CYS A 1 82 ? 6.358 -4.879 -8.596 1.00 88.12 82 CYS A C 1
ATOM 695 O O . CYS A 1 82 ? 7.406 -5.494 -8.765 1.00 88.12 82 CYS A O 1
ATOM 697 N N . ASP A 1 83 ? 5.246 -5.173 -9.273 1.00 89.62 83 ASP A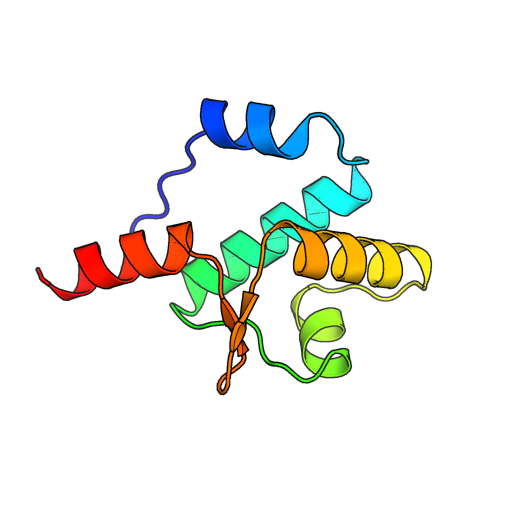 N 1
ATOM 698 C CA . ASP A 1 83 ? 5.178 -6.271 -10.246 1.00 89.62 83 ASP A CA 1
ATOM 699 C C . ASP A 1 83 ? 6.147 -6.069 -11.409 1.00 89.62 83 ASP A C 1
ATOM 701 O O . ASP A 1 83 ? 6.860 -6.993 -11.803 1.00 89.62 83 ASP A O 1
ATOM 705 N N . SER A 1 84 ? 6.218 -4.843 -11.933 1.00 87.38 84 SER A N 1
ATOM 706 C CA . SER A 1 84 ? 7.139 -4.497 -13.017 1.00 87.38 84 SER A CA 1
ATOM 707 C C . SER A 1 84 ? 8.598 -4.664 -12.590 1.00 87.38 84 SER A C 1
ATOM 709 O O . SER A 1 84 ? 9.405 -5.210 -13.344 1.00 87.38 84 SER A O 1
ATOM 711 N N . GLU A 1 85 ? 8.945 -4.216 -11.382 1.00 84.81 85 GLU A N 1
ATOM 712 C CA . GLU A 1 85 ? 10.308 -4.305 -10.861 1.00 84.81 85 GLU A CA 1
ATOM 713 C C . GLU A 1 85 ? 10.709 -5.760 -10.529 1.00 84.81 85 GLU A C 1
ATOM 715 O O . GLU A 1 85 ? 11.817 -6.184 -10.870 1.00 84.81 85 GLU A O 1
ATOM 720 N N . ILE A 1 86 ? 9.803 -6.558 -9.949 1.00 84.88 86 ILE A N 1
ATOM 721 C CA . ILE A 1 86 ? 10.021 -7.991 -9.679 1.00 84.88 86 ILE A CA 1
ATOM 722 C C . ILE A 1 86 ? 10.188 -8.764 -10.991 1.00 84.88 86 ILE A C 1
ATOM 724 O O . ILE A 1 86 ? 11.146 -9.526 -11.142 1.00 84.88 86 ILE A O 1
ATOM 728 N N . ALA A 1 87 ? 9.311 -8.534 -11.973 1.00 85.31 87 ALA A N 1
ATOM 729 C CA . ALA A 1 87 ? 9.393 -9.184 -13.279 1.00 85.31 87 ALA A CA 1
ATOM 730 C C . ALA A 1 87 ? 10.678 -8.814 -14.037 1.00 85.31 87 ALA 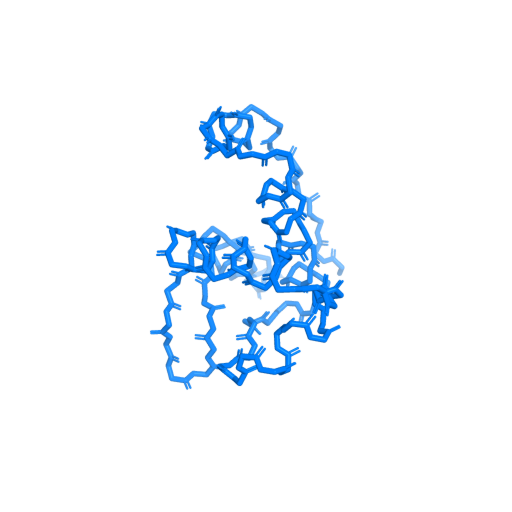A C 1
ATOM 732 O O . ALA A 1 87 ? 11.212 -9.637 -14.782 1.00 85.31 87 ALA A O 1
ATOM 733 N N . ALA A 1 88 ? 11.188 -7.590 -13.865 1.00 82.56 88 ALA A N 1
ATOM 734 C CA . ALA A 1 88 ? 12.471 -7.179 -14.428 1.00 82.56 88 ALA A CA 1
ATOM 735 C C . ALA A 1 88 ? 13.652 -7.903 -13.760 1.00 82.56 88 ALA A C 1
ATOM 737 O O . ALA A 1 88 ? 14.582 -8.302 -14.456 1.00 82.56 88 ALA A O 1
ATOM 738 N N . TYR A 1 89 ? 13.604 -8.113 -12.439 1.00 76.94 89 TYR A N 1
ATOM 739 C CA . TYR A 1 89 ? 14.651 -8.824 -11.699 1.00 76.94 89 TYR A CA 1
ATOM 740 C C . TYR A 1 89 ? 14.676 -10.330 -11.994 1.00 76.94 89 TYR A C 1
ATOM 742 O O . TYR A 1 89 ? 15.749 -10.891 -12.166 1.00 76.94 89 TYR A O 1
ATOM 750 N N . GLN A 1 90 ? 13.514 -10.983 -12.104 1.00 69.88 90 GLN A N 1
ATOM 751 C CA . GLN A 1 90 ? 13.418 -12.427 -12.379 1.00 69.88 90 GLN A CA 1
ATOM 752 C C . GLN A 1 90 ? 13.820 -12.824 -13.811 1.00 69.88 90 GLN A C 1
ATOM 754 O O . GLN A 1 90 ? 14.016 -14.004 -14.090 1.00 69.88 90 GLN A O 1
ATOM 759 N N . LYS A 1 91 ? 13.928 -11.860 -14.734 1.00 60.38 91 LYS A N 1
ATOM 760 C CA . LYS A 1 91 ? 14.395 -12.086 -16.115 1.00 60.38 91 LYS A CA 1
ATOM 761 C C . LYS A 1 91 ? 15.923 -12.105 -16.256 1.00 60.38 91 LYS A C 1
ATOM 763 O O . LYS A 1 91 ? 16.405 -12.295 -17.373 1.00 60.38 91 LYS A O 1
ATOM 768 N N . VAL A 1 92 ? 16.659 -11.881 -15.166 1.00 51.31 92 VAL A N 1
ATOM 769 C CA . VAL A 1 92 ? 18.131 -11.869 -15.099 1.00 51.31 92 VAL A CA 1
ATOM 770 C C . VAL A 1 92 ? 18.622 -13.118 -14.384 1.00 51.31 92 VAL A C 1
ATOM 772 O O . VAL A 1 92 ? 19.590 -13.722 -14.893 1.00 51.31 92 VAL A O 1
#

InterPro domains:
  IPR010781 Protein of unknown function DUF1376 [PF07120] (4-87)